Protein AF-A0A819TEL6-F1 (afdb_monomer)

Mean predicted aligned error: 9.94 Å

Solvent-accessible surface area (backbone atoms only — not comparable to full-atom values): 6400 Å² total; per-residue (Å²): 131,88,76,86,77,73,66,85,74,77,74,72,82,51,76,86,67,82,81,55,71,86,72,41,36,45,101,85,70,43,63,24,61,73,42,80,44,73,80,49,102,86,24,53,38,43,33,41,38,35,72,66,58,51,52,47,46,74,72,32,92,44,77,49,77,51,72,42,61,92,80,38,60,90,55,40,54,28,37,32,32,41,29,24,49,55,94,94,40,84,63,56,78,31,43,36,33,46,57,85,77,90,128

Structure (mmCIF, N/CA/C/O backbone):
data_AF-A0A819TEL6-F1
#
_entry.id   AF-A0A819TEL6-F1
#
loop_
_atom_site.group_PDB
_atom_site.id
_atom_site.type_symbol
_atom_site.label_atom_id
_atom_site.label_alt_id
_atom_site.label_comp_id
_atom_site.label_asym_id
_atom_site.label_entity_id
_atom_site.label_seq_id
_atom_site.pdbx_PDB_ins_code
_atom_site.Cartn_x
_atom_site.Cartn_y
_atom_site.Cartn_z
_atom_site.occupancy
_atom_site.B_iso_or_equiv
_atom_site.auth_seq_id
_atom_site.auth_comp_id
_atom_site.auth_asym_id
_atom_site.auth_atom_id
_atom_site.pdbx_PDB_model_num
ATOM 1 N N . SER A 1 1 ? 35.627 1.910 13.589 1.00 41.66 1 SER A N 1
ATOM 2 C CA . SER A 1 1 ? 34.431 1.108 13.913 1.00 41.66 1 SER A CA 1
ATOM 3 C C . SER A 1 1 ? 33.539 1.044 12.682 1.00 41.66 1 SER A C 1
ATOM 5 O O . SER A 1 1 ? 33.049 2.070 12.230 1.00 41.66 1 SER A O 1
ATOM 7 N N . ALA A 1 2 ? 33.447 -0.132 12.062 1.00 38.31 2 ALA A N 1
ATOM 8 C CA . ALA A 1 2 ? 32.980 -0.370 10.692 1.00 38.31 2 ALA A CA 1
ATOM 9 C C . ALA A 1 2 ? 31.443 -0.399 10.513 1.00 38.31 2 ALA A C 1
ATOM 11 O O . ALA A 1 2 ? 30.944 -1.020 9.580 1.00 38.31 2 ALA A O 1
ATOM 12 N N . PHE A 1 3 ? 30.688 0.268 11.391 1.00 40.19 3 PHE A N 1
ATOM 13 C CA . PHE A 1 3 ? 29.223 0.154 11.444 1.00 40.19 3 PHE A CA 1
ATOM 14 C C . PHE A 1 3 ? 28.446 1.193 10.613 1.00 40.19 3 PHE A C 1
ATOM 16 O O . PHE A 1 3 ? 27.256 1.009 10.395 1.00 40.19 3 PHE A O 1
ATOM 23 N N . ASN A 1 4 ? 29.100 2.225 10.061 1.00 41.62 4 ASN A N 1
ATOM 24 C CA . ASN A 1 4 ? 28.432 3.280 9.269 1.00 41.62 4 ASN A CA 1
ATOM 25 C C . ASN A 1 4 ? 28.517 3.105 7.742 1.00 41.62 4 ASN A C 1
ATOM 27 O O . ASN A 1 4 ? 28.175 4.014 6.992 1.00 41.62 4 ASN A O 1
ATOM 31 N N . LYS A 1 5 ? 28.943 1.933 7.255 1.00 36.59 5 LYS A N 1
ATOM 32 C CA . LYS A 1 5 ? 28.929 1.591 5.819 1.00 36.59 5 LYS A CA 1
ATOM 33 C C . LYS A 1 5 ? 27.815 0.587 5.491 1.00 36.59 5 LYS A C 1
ATOM 35 O O . LYS A 1 5 ? 27.962 -0.260 4.614 1.00 36.59 5 LYS A O 1
ATOM 40 N N . ALA A 1 6 ? 26.717 0.640 6.242 1.00 41.31 6 ALA A N 1
ATOM 41 C CA . ALA A 1 6 ? 25.581 -0.248 6.066 1.00 41.31 6 ALA A CA 1
ATOM 42 C C . ALA A 1 6 ? 24.722 0.218 4.880 1.00 41.31 6 ALA A C 1
ATOM 44 O O . ALA A 1 6 ? 24.006 1.207 4.962 1.00 41.31 6 ALA A O 1
ATOM 45 N N . ARG A 1 7 ? 24.818 -0.551 3.788 1.00 46.62 7 ARG A N 1
ATOM 46 C CA . ARG A 1 7 ? 23.789 -0.751 2.757 1.00 46.62 7 ARG A CA 1
ATOM 47 C C . ARG A 1 7 ? 23.274 0.532 2.089 1.00 46.62 7 ARG A C 1
ATOM 49 O O . ARG A 1 7 ? 22.218 1.050 2.432 1.00 46.62 7 ARG A O 1
ATOM 56 N N . ARG A 1 8 ? 23.924 0.943 0.993 1.00 45.12 8 ARG A N 1
ATOM 57 C CA . ARG A 1 8 ? 23.150 1.522 -0.118 1.00 45.12 8 ARG A CA 1
ATOM 58 C C . ARG A 1 8 ? 22.169 0.433 -0.549 1.00 45.12 8 ARG A C 1
ATOM 60 O O . ARG A 1 8 ? 22.578 -0.513 -1.216 1.00 45.12 8 ARG A O 1
ATOM 67 N N . ALA A 1 9 ? 20.924 0.508 -0.084 1.00 55.44 9 ALA A N 1
ATOM 68 C CA . ALA A 1 9 ? 19.856 -0.306 -0.632 1.00 55.44 9 ALA A CA 1
ATOM 69 C C . ALA A 1 9 ? 19.823 0.002 -2.130 1.00 55.44 9 ALA A C 1
ATOM 71 O O . ALA A 1 9 ? 19.627 1.150 -2.526 1.00 55.44 9 ALA A O 1
ATOM 72 N N . VAL A 1 10 ? 20.147 -0.992 -2.953 1.00 62.66 10 VAL A N 1
ATOM 73 C CA . VAL A 1 10 ? 19.983 -0.867 -4.397 1.00 62.66 10 VAL A CA 1
ATOM 74 C C . VAL A 1 10 ? 18.484 -0.756 -4.613 1.00 62.66 10 VAL A C 1
ATOM 76 O O . VAL A 1 10 ? 17.760 -1.725 -4.396 1.00 62.66 10 VAL A O 1
ATOM 79 N N . THR A 1 11 ? 18.011 0.441 -4.952 1.00 66.12 11 THR A N 1
ATOM 80 C CA . THR A 1 11 ? 16.611 0.648 -5.314 1.00 66.12 11 THR A CA 1
ATOM 81 C C . THR A 1 11 ? 16.299 -0.273 -6.492 1.00 66.12 11 THR A C 1
ATOM 83 O O . THR A 1 11 ? 17.024 -0.213 -7.492 1.00 66.12 11 THR A O 1
ATOM 86 N N . PRO A 1 12 ? 15.277 -1.141 -6.398 1.00 70.88 12 PRO A N 1
ATOM 87 C CA . PRO A 1 12 ? 14.919 -2.007 -7.509 1.00 70.88 12 PRO A CA 1
ATOM 88 C C . PRO A 1 12 ? 14.627 -1.166 -8.754 1.00 70.88 12 PRO A C 1
ATOM 90 O O . PRO A 1 12 ? 13.964 -0.136 -8.678 1.00 70.88 12 PRO A O 1
ATOM 93 N N . THR A 1 13 ? 15.135 -1.594 -9.904 1.00 77.75 13 THR A N 1
ATOM 94 C CA . THR A 1 13 ? 14.905 -0.923 -11.196 1.00 77.75 13 THR A CA 1
ATOM 95 C C . THR A 1 13 ? 13.781 -1.575 -11.997 1.00 77.75 13 THR A C 1
ATOM 97 O O . THR A 1 13 ? 13.431 -1.110 -13.077 1.00 77.75 13 THR A O 1
ATOM 100 N N . THR A 1 14 ? 13.217 -2.667 -11.479 1.00 83.94 14 THR A N 1
ATOM 101 C CA . THR A 1 14 ? 12.133 -3.428 -12.102 1.00 83.94 14 THR A CA 1
ATOM 102 C C . THR A 1 14 ? 11.100 -3.816 -11.050 1.00 83.94 14 THR A C 1
ATOM 104 O O . THR A 1 14 ? 11.366 -3.730 -9.853 1.00 83.94 14 THR A O 1
ATOM 107 N N . GLN A 1 15 ? 9.936 -4.288 -11.495 1.00 84.19 15 GLN A N 1
ATOM 108 C CA . GLN A 1 15 ? 8.882 -4.808 -10.618 1.00 84.19 15 GLN A CA 1
ATOM 109 C C . GLN A 1 15 ? 9.165 -6.218 -10.081 1.00 84.19 15 GLN A C 1
ATOM 111 O O . GLN A 1 15 ? 8.419 -6.702 -9.232 1.00 84.19 15 GLN A O 1
ATOM 116 N N . LEU A 1 16 ? 10.221 -6.881 -10.564 1.00 85.25 16 LEU A N 1
ATOM 117 C CA . LEU A 1 16 ? 10.630 -8.217 -10.134 1.00 85.25 16 LEU A CA 1
ATOM 118 C C . LEU A 1 16 ? 11.573 -8.090 -8.935 1.00 85.25 16 LEU A C 1
ATOM 120 O O . L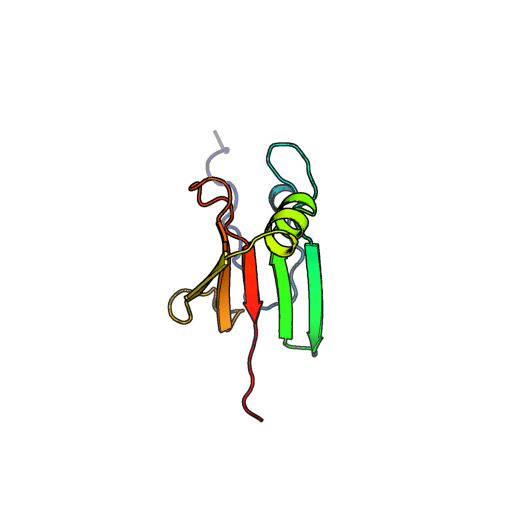EU A 1 16 ? 12.793 -8.133 -9.075 1.00 85.25 16 LEU A O 1
ATOM 124 N N . PHE A 1 17 ? 10.991 -7.873 -7.761 1.00 86.81 17 PHE A N 1
ATOM 125 C CA . PHE A 1 17 ? 11.722 -7.806 -6.501 1.00 86.81 17 PHE A CA 1
ATOM 126 C C . PHE A 1 17 ? 10.921 -8.454 -5.377 1.00 86.81 17 PHE A C 1
ATOM 128 O O . PHE A 1 17 ? 9.691 -8.361 -5.348 1.00 86.81 17 PHE A O 1
ATOM 135 N N . ASP A 1 18 ? 11.623 -9.046 -4.423 1.00 89.19 18 ASP A N 1
ATOM 136 C CA . ASP A 1 18 ? 11.011 -9.531 -3.193 1.00 89.19 18 ASP A CA 1
ATOM 137 C C . ASP A 1 18 ? 10.852 -8.375 -2.208 1.00 89.19 18 ASP A C 1
ATOM 139 O O . ASP A 1 18 ? 11.747 -7.534 -2.070 1.00 89.19 18 ASP A O 1
ATOM 143 N N . ILE A 1 19 ? 9.703 -8.313 -1.536 1.00 88.38 19 ILE A N 1
ATOM 144 C CA . ILE A 1 19 ? 9.471 -7.324 -0.482 1.00 88.38 19 ILE A CA 1
ATOM 145 C C . ILE A 1 19 ? 10.236 -7.799 0.760 1.00 88.38 19 ILE A C 1
ATOM 147 O O . ILE A 1 19 ? 9.963 -8.899 1.236 1.00 88.38 19 ILE A O 1
ATOM 151 N N . PRO A 1 20 ? 11.190 -7.015 1.294 1.00 89.56 20 PRO A N 1
ATOM 152 C CA . PRO A 1 20 ? 11.939 -7.431 2.475 1.00 89.56 20 PRO A CA 1
ATOM 153 C C . PRO A 1 20 ? 11.031 -7.599 3.701 1.00 89.56 20 PRO A C 1
ATOM 155 O O . PRO A 1 20 ? 10.172 -6.748 3.932 1.00 89.56 20 PRO A O 1
ATOM 158 N N . ASP A 1 21 ? 11.295 -8.611 4.534 1.00 86.62 21 ASP A N 1
ATOM 159 C CA . ASP A 1 21 ? 10.510 -8.927 5.743 1.00 86.62 21 ASP A CA 1
ATOM 160 C C . ASP A 1 21 ? 10.203 -7.721 6.658 1.00 86.62 21 ASP A C 1
ATOM 162 O O . ASP A 1 21 ? 9.081 -7.611 7.154 1.00 86.62 21 ASP A O 1
ATOM 166 N N . PRO A 1 22 ? 11.121 -6.750 6.874 1.00 88.25 22 PRO A N 1
ATOM 167 C CA . PRO A 1 22 ? 10.808 -5.568 7.682 1.00 88.25 22 PRO A CA 1
ATOM 168 C C . PRO A 1 22 ? 9.675 -4.692 7.125 1.00 88.25 22 PRO A C 1
ATOM 170 O O . PRO A 1 22 ? 9.163 -3.841 7.846 1.00 88.25 22 PRO A O 1
ATOM 173 N N . PHE A 1 23 ? 9.312 -4.862 5.851 1.00 87.44 23 PHE A N 1
ATOM 174 C CA . PHE A 1 23 ? 8.263 -4.108 5.161 1.00 87.44 23 PHE A CA 1
ATOM 175 C C . PHE A 1 23 ? 7.009 -4.944 4.871 1.00 87.44 23 PHE A C 1
ATOM 177 O O . PHE A 1 23 ? 6.042 -4.408 4.333 1.00 87.44 23 PHE A O 1
ATOM 184 N N . SER A 1 24 ? 7.000 -6.236 5.220 1.00 89.69 24 SER A N 1
ATOM 185 C CA . SER A 1 24 ? 5.817 -7.096 5.079 1.00 89.69 24 SER A CA 1
ATOM 186 C C . SER A 1 24 ? 4.911 -7.090 6.309 1.00 89.69 24 SER A C 1
ATOM 188 O O . SER A 1 24 ? 3.786 -7.582 6.233 1.00 89.69 24 SER A O 1
ATOM 190 N N . SER A 1 25 ? 5.377 -6.527 7.427 1.00 92.19 25 SER A N 1
ATOM 191 C CA . SER A 1 25 ? 4.660 -6.529 8.702 1.00 92.19 25 SER A CA 1
ATOM 192 C C . SER A 1 25 ? 4.601 -5.141 9.337 1.00 92.19 25 SER A C 1
ATOM 194 O O . SER A 1 25 ? 5.493 -4.313 9.159 1.00 92.19 25 SER A O 1
ATOM 196 N N . THR A 1 26 ? 3.554 -4.880 10.119 1.00 89.38 26 THR A N 1
ATOM 197 C CA . THR A 1 26 ? 3.454 -3.665 10.939 1.00 89.38 26 THR A CA 1
ATOM 198 C C . THR A 1 26 ? 4.415 -3.726 12.133 1.00 89.38 26 THR A C 1
ATOM 200 O O . THR A 1 26 ? 4.930 -4.785 12.489 1.00 89.38 26 THR A O 1
ATOM 203 N N . LEU A 1 27 ? 4.584 -2.609 12.853 1.00 89.12 27 LEU A N 1
ATOM 204 C CA . LEU A 1 27 ? 5.320 -2.586 14.131 1.00 89.12 27 LEU A CA 1
ATOM 205 C C . LEU A 1 27 ? 4.689 -3.477 15.221 1.00 89.12 27 LEU A C 1
ATOM 207 O O . LEU A 1 27 ? 5.332 -3.764 16.227 1.00 89.12 27 LEU A O 1
ATOM 211 N N . ARG A 1 28 ? 3.432 -3.899 15.032 1.00 88.88 28 ARG A N 1
ATOM 212 C CA . ARG A 1 28 ? 2.718 -4.848 15.901 1.00 88.88 28 ARG A CA 1
ATOM 213 C C . ARG A 1 28 ? 2.802 -6.291 15.395 1.00 88.88 28 ARG A C 1
ATOM 215 O O . ARG A 1 28 ? 2.192 -7.168 15.992 1.00 88.88 28 ARG A O 1
ATOM 222 N N . ASN A 1 29 ? 3.592 -6.529 14.347 1.00 89.25 29 ASN A N 1
ATOM 223 C CA . ASN A 1 29 ? 3.789 -7.823 13.703 1.00 89.25 29 ASN A CA 1
ATOM 224 C C . ASN A 1 29 ? 2.543 -8.369 12.975 1.00 89.25 29 ASN A C 1
ATOM 226 O O . ASN A 1 29 ? 2.428 -9.574 12.760 1.00 89.25 29 ASN A O 1
ATOM 230 N N . ASP A 1 30 ? 1.622 -7.485 12.574 1.00 89.88 30 ASP A N 1
ATOM 231 C CA . ASP A 1 30 ? 0.487 -7.850 11.720 1.00 89.88 30 ASP A CA 1
ATOM 232 C C . ASP A 1 30 ? 0.920 -7.895 10.252 1.00 89.88 30 ASP A C 1
ATOM 234 O O . ASP A 1 30 ? 1.711 -7.049 9.831 1.00 89.88 30 ASP A O 1
ATOM 238 N N . ASN A 1 31 ? 0.355 -8.809 9.455 1.00 91.88 31 ASN A N 1
ATOM 239 C CA . ASN A 1 31 ? 0.579 -8.822 8.006 1.00 91.88 31 ASN A CA 1
ATOM 240 C C . ASN A 1 31 ? 0.139 -7.483 7.384 1.00 91.88 31 ASN A C 1
ATOM 242 O O . ASN A 1 31 ? -1.010 -7.064 7.554 1.00 91.88 31 ASN A O 1
ATOM 246 N N . PHE A 1 32 ? 1.057 -6.839 6.662 1.00 93.06 32 PHE A N 1
ATOM 247 C CA . PHE A 1 32 ? 0.875 -5.523 6.051 1.00 93.06 32 PHE A CA 1
ATOM 248 C C . PHE A 1 32 ? 0.823 -5.567 4.513 1.00 93.06 32 PHE A C 1
ATOM 250 O O . PHE A 1 32 ? 0.788 -4.527 3.857 1.00 93.06 32 PHE A O 1
ATOM 257 N N . ILE A 1 33 ? 0.794 -6.762 3.920 1.00 92.69 33 ILE A N 1
ATOM 258 C CA . ILE A 1 33 ? 0.585 -6.953 2.483 1.00 92.69 33 ILE A CA 1
ATOM 259 C C . ILE A 1 33 ? -0.730 -7.705 2.290 1.00 92.69 33 ILE A C 1
ATOM 261 O O . ILE A 1 33 ? -0.844 -8.890 2.606 1.00 92.69 33 ILE A O 1
ATOM 265 N N . VAL A 1 34 ? -1.740 -7.012 1.764 1.00 91.44 34 VAL A N 1
ATOM 266 C CA . VAL A 1 34 ? -3.057 -7.601 1.466 1.00 91.44 34 VAL A CA 1
ATOM 267 C C . VAL A 1 34 ? -3.041 -8.316 0.118 1.00 91.44 34 VAL A C 1
ATOM 269 O O . VAL A 1 34 ? -3.663 -9.364 -0.042 1.00 91.44 34 VAL A O 1
ATOM 272 N N . LEU A 1 35 ? -2.342 -7.741 -0.861 1.00 90.88 35 LEU A N 1
ATOM 273 C CA . LEU A 1 35 ? -2.235 -8.266 -2.216 1.00 90.88 35 LEU A CA 1
ATOM 274 C C . LEU A 1 35 ? -0.835 -7.995 -2.753 1.00 90.88 35 LEU A C 1
ATOM 276 O O . LEU A 1 35 ? -0.325 -6.885 -2.650 1.00 90.88 35 LEU A O 1
ATOM 280 N N . ASP A 1 36 ? -0.263 -8.996 -3.400 1.00 92.31 36 ASP A N 1
ATOM 281 C CA . ASP A 1 36 ? 0.910 -8.851 -4.245 1.00 92.31 36 ASP A CA 1
ATOM 282 C C . ASP A 1 36 ? 0.708 -9.740 -5.470 1.00 92.31 36 ASP A C 1
ATOM 284 O O . ASP A 1 36 ? 0.662 -10.968 -5.365 1.00 92.31 36 ASP A O 1
ATOM 288 N N . LYS A 1 37 ? 0.459 -9.121 -6.626 1.00 90.81 37 LYS A N 1
ATOM 289 C CA . LYS A 1 37 ? 0.038 -9.842 -7.825 1.00 90.81 37 LYS A CA 1
ATOM 290 C C . LYS A 1 37 ? 0.665 -9.270 -9.085 1.00 90.81 37 LYS A C 1
ATOM 292 O O . LYS A 1 37 ? 0.458 -8.110 -9.432 1.00 90.81 37 LYS A O 1
ATOM 297 N N . MET A 1 38 ? 1.325 -10.140 -9.844 1.00 89.62 38 MET A N 1
ATOM 298 C CA . MET A 1 38 ? 1.670 -9.875 -11.240 1.00 89.62 38 MET A CA 1
ATOM 299 C C . MET A 1 38 ? 0.408 -10.007 -12.106 1.00 89.62 38 MET A C 1
ATOM 301 O O . MET A 1 38 ? -0.192 -11.079 -12.183 1.00 89.62 38 MET A O 1
ATOM 305 N N . ILE A 1 39 ? -0.006 -8.916 -12.745 1.00 88.25 39 ILE A N 1
ATOM 306 C CA . ILE A 1 39 ? -1.111 -8.877 -13.714 1.00 88.25 39 ILE A CA 1
ATOM 307 C C . ILE A 1 39 ? -0.616 -9.318 -15.094 1.00 88.25 39 ILE A C 1
ATOM 309 O O . ILE A 1 39 ?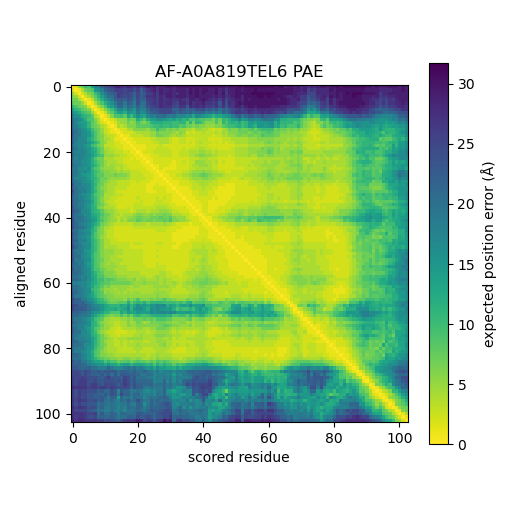 -1.262 -10.119 -15.764 1.00 88.25 39 ILE A O 1
ATOM 313 N N . THR A 1 40 ? 0.567 -8.851 -15.494 1.00 85.00 40 THR A N 1
ATOM 314 C CA . THR A 1 40 ? 1.287 -9.304 -16.694 1.00 85.00 40 THR A CA 1
ATOM 315 C C . THR A 1 40 ? 2.776 -9.438 -16.379 1.00 85.00 40 THR A C 1
ATOM 317 O O . THR A 1 40 ? 3.211 -9.151 -15.268 1.00 85.00 40 THR A O 1
ATOM 320 N N . ARG A 1 41 ? 3.606 -9.827 -17.359 1.00 80.62 41 ARG A N 1
ATOM 321 C CA . ARG A 1 41 ? 5.072 -9.900 -17.181 1.00 80.62 41 ARG A CA 1
ATOM 322 C C . ARG A 1 41 ? 5.725 -8.560 -16.803 1.00 80.62 41 AR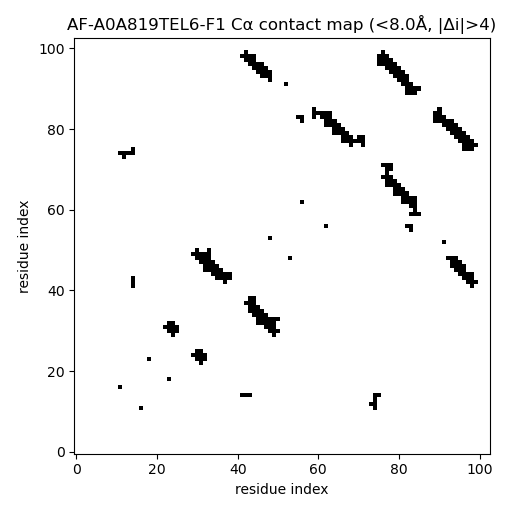G A C 1
ATOM 324 O O . ARG A 1 41 ? 6.889 -8.563 -16.417 1.00 80.62 41 ARG A O 1
ATOM 331 N N . ARG A 1 42 ? 5.021 -7.433 -16.963 1.00 80.19 42 ARG A N 1
ATOM 332 C CA . ARG A 1 42 ? 5.531 -6.075 -16.703 1.00 80.19 42 ARG A CA 1
ATOM 333 C C . ARG A 1 42 ? 4.579 -5.209 -15.870 1.00 80.19 42 ARG A C 1
ATOM 335 O O . ARG A 1 42 ? 4.776 -4.003 -15.815 1.00 80.19 42 ARG A O 1
ATO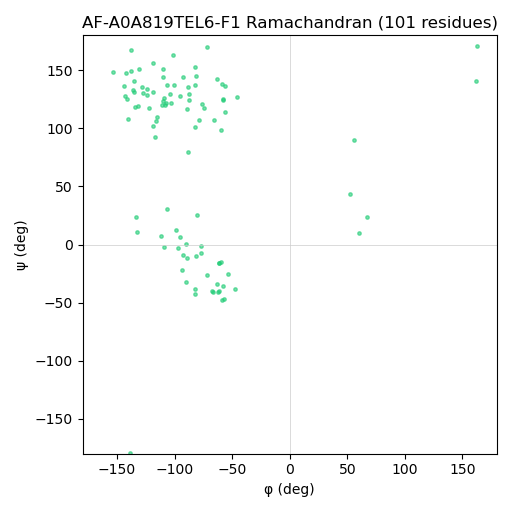M 342 N N . GLN A 1 43 ? 3.533 -5.798 -15.292 1.00 83.94 43 GLN A N 1
ATOM 343 C CA . GLN A 1 43 ? 2.563 -5.071 -14.474 1.00 83.94 43 GLN A CA 1
ATOM 344 C C . GLN A 1 43 ? 2.345 -5.837 -13.176 1.00 83.94 43 GLN A C 1
ATOM 346 O O . GLN A 1 43 ? 1.887 -6.981 -13.201 1.00 83.94 43 GLN A O 1
ATOM 351 N N . ARG A 1 44 ? 2.651 -5.193 -12.055 1.00 89.25 44 ARG A N 1
ATOM 352 C CA . ARG A 1 44 ? 2.493 -5.709 -10.698 1.00 89.25 44 ARG A CA 1
ATOM 353 C C . ARG A 1 44 ? 1.640 -4.745 -9.897 1.00 89.25 44 ARG A C 1
ATOM 355 O O . ARG A 1 44 ? 1.899 -3.547 -9.916 1.00 89.25 44 ARG A O 1
ATOM 362 N N . ILE A 1 45 ? 0.667 -5.282 -9.175 1.00 89.69 45 ILE A N 1
ATOM 363 C CA . ILE A 1 45 ? -0.109 -4.543 -8.185 1.00 89.69 45 ILE A CA 1
ATOM 364 C C . ILE A 1 45 ? 0.304 -5.046 -6.812 1.00 89.69 45 ILE A C 1
ATOM 366 O O . ILE A 1 45 ? 0.242 -6.246 -6.543 1.00 89.69 45 ILE A O 1
ATOM 370 N N . ILE A 1 46 ? 0.698 -4.112 -5.954 1.00 91.06 46 ILE A N 1
ATOM 371 C CA . ILE A 1 46 ? 0.972 -4.364 -4.542 1.00 91.06 46 ILE A CA 1
ATOM 372 C C . ILE A 1 46 ? 0.008 -3.504 -3.735 1.00 91.06 46 ILE A C 1
ATOM 374 O O . ILE A 1 46 ? -0.144 -2.315 -4.020 1.00 91.06 46 ILE A O 1
ATOM 378 N N . LEU A 1 47 ? -0.645 -4.123 -2.756 1.00 90.62 47 LEU A N 1
ATOM 379 C CA . LEU A 1 47 ? -1.567 -3.490 -1.832 1.00 90.62 47 LEU A CA 1
ATOM 380 C C . LEU A 1 47 ? -1.015 -3.586 -0.417 1.00 90.62 47 LEU A C 1
ATOM 382 O O . LEU A 1 47 ? -1.060 -4.652 0.207 1.00 90.62 47 LEU A O 1
ATOM 386 N N . PHE A 1 48 ? -0.538 -2.454 0.085 1.00 91.19 48 PHE A N 1
ATOM 387 C CA . PHE A 1 48 ? -0.101 -2.345 1.468 1.00 91.19 48 PHE A CA 1
ATOM 388 C C . PHE A 1 48 ? -1.268 -1.972 2.370 1.00 91.19 48 PHE A C 1
ATOM 390 O O . PHE A 1 48 ? -1.998 -1.014 2.109 1.00 91.19 48 PHE A O 1
ATOM 397 N N . GLY A 1 49 ? -1.425 -2.732 3.442 1.00 90.50 49 GLY A N 1
ATOM 398 C CA . GLY A 1 49 ? -2.473 -2.556 4.428 1.00 90.50 49 GLY A CA 1
ATOM 399 C C . GLY A 1 49 ? -2.645 -3.806 5.279 1.00 90.50 49 GLY A C 1
ATOM 400 O O . GLY A 1 49 ? -2.091 -4.864 4.987 1.00 90.50 49 GLY A O 1
ATOM 401 N N . THR A 1 50 ? -3.443 -3.705 6.332 1.00 91.06 50 THR A N 1
ATOM 402 C CA . THR A 1 50 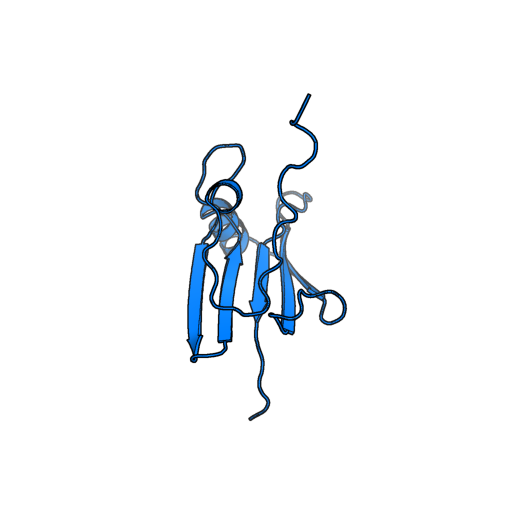? -3.871 -4.872 7.107 1.00 91.06 50 THR A CA 1
ATOM 403 C C . THR A 1 50 ? -5.294 -5.276 6.736 1.00 91.06 50 THR A C 1
ATOM 405 O O . THR A 1 50 ? -6.075 -4.502 6.178 1.00 91.06 50 THR A O 1
ATOM 408 N N . VAL A 1 51 ? -5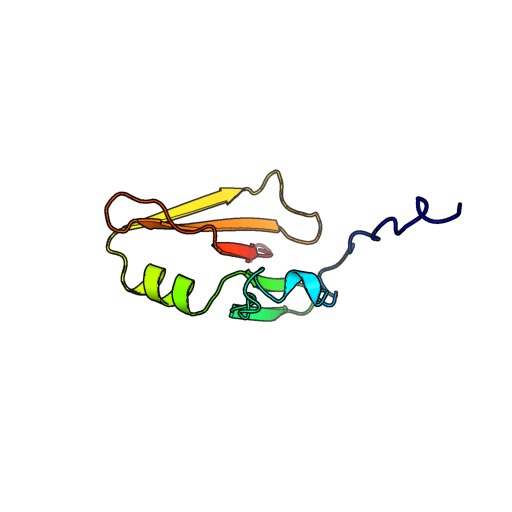.673 -6.502 7.093 1.00 89.06 51 VAL A N 1
ATOM 409 C CA . VAL A 1 51 ? -7.053 -6.983 6.920 1.00 89.06 51 VAL A CA 1
ATOM 410 C C . VAL A 1 51 ? -8.053 -6.093 7.667 1.00 89.06 51 VAL A C 1
ATOM 412 O O . VAL A 1 51 ? -9.149 -5.843 7.173 1.00 89.06 51 VAL A O 1
ATOM 415 N N . GLU A 1 52 ? -7.681 -5.575 8.837 1.00 88.00 52 GLU A N 1
ATOM 416 C CA . GLU A 1 52 ? -8.552 -4.705 9.631 1.00 88.00 52 GLU A CA 1
ATOM 417 C C . GLU A 1 52 ? -8.782 -3.357 8.942 1.00 88.00 52 GLU A C 1
ATOM 419 O O . GLU A 1 52 ? -9.905 -2.862 8.881 1.00 88.00 52 GLU A O 1
ATOM 424 N N . GLN A 1 53 ? -7.732 -2.812 8.331 1.00 86.88 53 GLN A N 1
ATOM 425 C CA . GLN A 1 53 ? -7.801 -1.610 7.508 1.00 86.88 53 GLN A CA 1
ATOM 426 C C . GLN A 1 53 ? -8.728 -1.807 6.296 1.00 86.88 53 GLN A C 1
ATOM 428 O O . GLN A 1 53 ? -9.544 -0.936 5.994 1.00 86.88 53 GLN A O 1
ATOM 433 N N . LEU A 1 54 ? -8.692 -2.982 5.661 1.00 88.12 54 LEU A N 1
ATOM 434 C CA . LEU A 1 54 ? -9.608 -3.317 4.568 1.00 88.12 54 LEU A CA 1
ATOM 435 C C . LEU A 1 54 ? -11.069 -3.435 5.036 1.00 88.12 54 LEU A C 1
ATOM 437 O O . LEU A 1 54 ? -11.972 -2.951 4.356 1.00 88.12 54 LEU A O 1
ATOM 441 N N . LYS A 1 55 ? -11.319 -4.035 6.208 1.00 89.31 55 LYS A N 1
ATOM 442 C CA . LYS A 1 55 ? -12.668 -4.079 6.800 1.00 89.31 55 LYS A CA 1
ATOM 443 C C . LYS A 1 55 ? -13.189 -2.680 7.120 1.00 89.31 55 LYS A C 1
ATOM 445 O O . LYS A 1 55 ? -14.363 -2.411 6.883 1.00 89.31 55 LYS A O 1
ATOM 450 N N . MET A 1 56 ? -12.333 -1.794 7.639 1.00 86.31 56 MET A N 1
ATOM 451 C CA . MET A 1 56 ? -12.705 -0.401 7.895 1.00 86.31 56 MET A CA 1
ATOM 452 C C . MET A 1 56 ? -13.144 0.288 6.609 1.00 86.31 56 MET A C 1
ATOM 454 O O . MET A 1 56 ? -14.232 0.857 6.598 1.00 86.31 56 MET A O 1
ATOM 458 N N . LEU A 1 57 ? -12.361 0.146 5.535 1.00 87.94 57 LEU A N 1
ATOM 459 C CA . LEU A 1 57 ? -12.700 0.664 4.213 1.00 87.94 57 LEU A CA 1
ATOM 460 C C . LEU A 1 57 ? -14.051 0.125 3.717 1.00 87.94 57 LEU A C 1
ATOM 462 O O . LEU A 1 57 ? -14.892 0.904 3.288 1.00 87.94 57 LEU A O 1
ATOM 466 N N . PHE A 1 58 ? -14.284 -1.187 3.833 1.00 88.88 58 PHE A N 1
ATOM 467 C CA . PHE A 1 58 ? -15.539 -1.826 3.420 1.00 88.88 58 PHE A CA 1
ATOM 468 C C . PHE A 1 58 ? -16.759 -1.339 4.218 1.00 88.88 58 PHE A C 1
ATOM 470 O O . PHE A 1 58 ? -17.859 -1.262 3.685 1.00 88.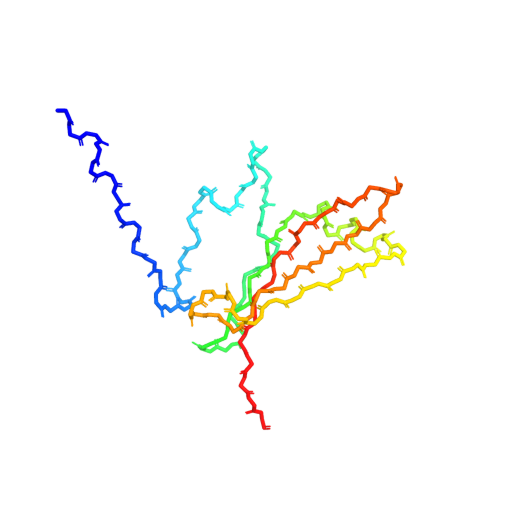88 58 PHE A O 1
ATOM 477 N N . SER A 1 59 ? -16.568 -1.022 5.500 1.00 88.38 59 SER A N 1
ATOM 478 C CA . SER A 1 59 ? -17.628 -0.539 6.395 1.00 88.38 59 SER A CA 1
ATOM 479 C C . SER A 1 59 ? -17.802 0.984 6.409 1.00 88.38 59 SER A C 1
ATOM 481 O O . SER A 1 59 ? -18.595 1.483 7.203 1.00 88.38 59 SER A O 1
ATOM 483 N N . SER A 1 60 ? -17.008 1.728 5.635 1.00 86.38 60 SER A N 1
ATOM 484 C CA . SER A 1 60 ? -16.992 3.190 5.687 1.00 86.38 60 SER A CA 1
ATOM 485 C C . SER A 1 60 ? -18.031 3.785 4.744 1.00 86.38 60 SER A C 1
ATOM 487 O O . SER A 1 60 ? -18.122 3.386 3.586 1.00 86.38 60 SER A O 1
ATOM 489 N N . ASP A 1 61 ? -18.765 4.787 5.229 1.00 89.38 61 ASP A N 1
ATOM 490 C CA . ASP A 1 61 ? -19.724 5.540 4.414 1.00 89.38 61 ASP A CA 1
ATOM 491 C C . ASP A 1 61 ? -19.024 6.458 3.400 1.00 89.38 61 ASP A C 1
ATOM 493 O O . ASP A 1 61 ? -19.588 6.795 2.359 1.00 89.38 61 ASP A O 1
ATOM 497 N N . VAL A 1 62 ? -17.788 6.879 3.706 1.00 85.44 62 VAL A N 1
ATOM 498 C CA . VAL A 1 62 ? -17.009 7.814 2.889 1.00 85.44 62 VAL A CA 1
ATOM 499 C C . VAL A 1 62 ? -15.578 7.319 2.735 1.00 85.44 62 VAL A C 1
ATOM 501 O O . VAL A 1 62 ? -14.809 7.249 3.697 1.00 85.44 62 VAL A O 1
ATOM 504 N N . VAL A 1 63 ? -15.206 7.063 1.483 1.00 86.69 63 VAL A N 1
ATOM 505 C CA . VAL A 1 63 ? -13.838 6.740 1.082 1.00 86.69 63 VAL A CA 1
ATOM 506 C C . VAL A 1 63 ? -13.256 7.922 0.320 1.00 86.69 63 VAL A C 1
ATOM 508 O O . VAL A 1 63 ? -13.771 8.313 -0.727 1.00 86.69 63 VAL A O 1
ATOM 511 N N . LEU A 1 64 ? -12.169 8.482 0.842 1.00 85.62 64 LEU A N 1
ATOM 512 C CA . LEU A 1 64 ? -11.362 9.462 0.131 1.00 85.62 64 LEU A CA 1
ATOM 513 C C . LEU A 1 64 ? -10.244 8.748 -0.611 1.00 85.62 64 LEU A C 1
ATOM 515 O O . LEU A 1 64 ? -9.679 7.764 -0.129 1.00 85.62 64 LEU A O 1
ATOM 519 N N . MET A 1 65 ? -9.919 9.266 -1.786 1.00 86.56 65 MET A N 1
ATOM 520 C CA . MET A 1 65 ? -8.909 8.675 -2.643 1.00 86.56 65 MET A CA 1
ATOM 521 C C . MET A 1 65 ? -8.006 9.764 -3.201 1.00 86.56 65 MET A C 1
ATOM 523 O O . MET A 1 65 ? -8.501 10.778 -3.690 1.00 86.56 65 MET A O 1
ATOM 527 N N . ASP A 1 66 ? -6.697 9.545 -3.139 1.00 83.94 66 ASP A N 1
ATOM 528 C CA . ASP A 1 66 ? -5.695 10.451 -3.697 1.00 83.94 66 ASP A CA 1
ATOM 529 C C . ASP A 1 66 ? -4.638 9.653 -4.458 1.00 83.94 66 ASP A C 1
ATOM 531 O O . ASP A 1 66 ? -4.246 8.565 -4.041 1.00 83.94 66 ASP A O 1
ATOM 535 N N . GLY A 1 67 ? -4.180 10.176 -5.586 1.00 76.75 67 GLY A N 1
ATOM 536 C CA . GLY A 1 67 ? -3.220 9.513 -6.449 1.00 76.75 67 GLY A CA 1
ATOM 537 C C . GLY A 1 67 ? -2.143 10.477 -6.904 1.00 76.75 67 GLY A C 1
ATOM 538 O O . GLY A 1 67 ? -2.438 11.537 -7.448 1.00 76.75 67 GLY A O 1
ATOM 539 N N . THR A 1 68 ? -0.884 10.068 -6.775 1.00 71.94 68 THR A N 1
ATOM 540 C CA . THR A 1 68 ? 0.250 10.834 -7.297 1.00 71.94 68 THR A CA 1
ATOM 541 C C . THR A 1 68 ? 0.882 10.088 -8.468 1.00 71.94 68 THR A C 1
ATOM 543 O O . THR A 1 68 ? 1.337 8.950 -8.341 1.00 71.94 68 THR A O 1
ATOM 546 N N . PHE A 1 69 ? 0.886 10.732 -9.636 1.00 65.88 69 PHE A N 1
ATOM 547 C CA . PHE A 1 69 ? 1.582 10.241 -10.832 1.00 65.88 69 PHE A CA 1
ATOM 548 C C . PHE A 1 69 ? 3.020 10.772 -10.902 1.00 65.88 69 PHE A C 1
ATOM 550 O O . PHE A 1 69 ? 3.923 10.091 -11.370 1.00 65.88 69 PHE A O 1
ATOM 557 N N . SER A 1 70 ? 3.259 11.985 -10.398 1.00 65.62 70 SER A N 1
ATOM 558 C CA . SER A 1 70 ? 4.522 12.718 -10.558 1.00 65.62 70 SER A CA 1
ATOM 559 C C . SER A 1 70 ? 5.636 12.318 -9.584 1.00 65.62 70 SER A C 1
ATOM 561 O O . SER A 1 70 ? 6.765 12.777 -9.736 1.00 65.62 70 SER A O 1
ATOM 563 N N . SER A 1 71 ? 5.348 11.507 -8.562 1.00 70.81 71 SER A N 1
ATOM 564 C CA . SER A 1 71 ? 6.296 11.180 -7.479 1.00 70.81 71 SER A CA 1
ATOM 565 C C . SER A 1 71 ? 6.348 9.685 -7.148 1.00 70.81 71 SER A C 1
ATOM 567 O O . SER A 1 71 ? 6.714 9.302 -6.038 1.00 70.81 71 SER A O 1
ATOM 569 N N . CYS A 1 72 ? 5.979 8.832 -8.105 1.00 75.75 72 CYS A N 1
ATOM 570 C CA . CYS A 1 72 ? 6.050 7.385 -7.948 1.00 75.75 72 CYS A CA 1
ATOM 571 C C . CYS A 1 72 ? 7.473 6.847 -8.229 1.00 75.75 72 CYS A C 1
ATOM 573 O O . CYS A 1 72 ? 8.242 7.454 -8.982 1.00 75.75 72 CYS A O 1
ATOM 575 N N . PRO A 1 73 ? 7.866 5.711 -7.621 1.00 81.19 73 PRO A N 1
ATOM 576 C CA . PRO A 1 73 ? 9.095 5.020 -7.997 1.00 81.19 73 PRO A CA 1
ATOM 577 C C . PRO A 1 73 ? 9.062 4.617 -9.477 1.00 81.19 73 PRO A C 1
ATOM 579 O O . PRO A 1 73 ? 8.057 4.093 -9.926 1.00 81.19 73 PRO A O 1
ATOM 582 N N . VAL A 1 74 ? 10.171 4.777 -10.209 1.00 81.06 74 VAL A N 1
ATOM 583 C CA . VAL A 1 74 ? 10.258 4.584 -11.681 1.00 81.06 74 VAL A CA 1
ATOM 584 C C . VAL A 1 74 ? 9.748 3.220 -12.177 1.00 81.06 74 VAL A C 1
ATOM 586 O O . VAL A 1 74 ? 9.352 3.077 -13.328 1.00 81.06 74 VAL A O 1
ATOM 589 N N . MET A 1 75 ? 9.767 2.198 -11.325 1.00 82.50 75 MET A N 1
ATOM 590 C CA . MET A 1 75 ? 9.246 0.864 -11.629 1.00 82.50 75 MET A CA 1
ATOM 591 C C . MET A 1 75 ? 7.713 0.763 -11.566 1.00 82.50 75 MET A C 1
ATOM 593 O O . MET A 1 75 ? 7.177 -0.315 -11.798 1.00 82.50 75 MET A O 1
ATOM 597 N N . PHE A 1 76 ? 7.012 1.840 -11.235 1.00 82.56 76 PHE A N 1
ATOM 598 C CA . PHE A 1 76 ? 5.573 1.916 -11.035 1.00 82.56 76 PHE A CA 1
ATOM 599 C C . PHE A 1 76 ? 5.035 3.199 -11.672 1.00 82.56 76 PHE A C 1
ATOM 601 O O . PHE A 1 76 ? 5.744 4.197 -11.706 1.00 82.56 76 PHE A O 1
ATOM 608 N N . ASP A 1 77 ? 3.792 3.196 -12.156 1.00 81.38 77 ASP A N 1
ATOM 609 C CA . ASP A 1 77 ? 3.261 4.360 -12.886 1.00 81.38 77 ASP A CA 1
ATOM 610 C C . ASP A 1 77 ? 2.499 5.319 -11.966 1.00 81.38 77 ASP A C 1
ATOM 612 O O . ASP A 1 77 ? 2.313 6.494 -12.285 1.00 81.38 77 ASP A O 1
ATOM 616 N N . GLN A 1 78 ? 2.024 4.823 -10.822 1.00 81.50 78 GLN A N 1
ATOM 617 C CA . GLN A 1 78 ? 1.239 5.611 -9.886 1.00 81.50 78 GLN A CA 1
ATOM 618 C C . GLN A 1 78 ? 1.389 5.079 -8.467 1.00 81.50 78 GLN A C 1
ATOM 620 O O . GLN A 1 78 ? 1.521 3.876 -8.264 1.00 81.50 78 GLN A O 1
ATOM 625 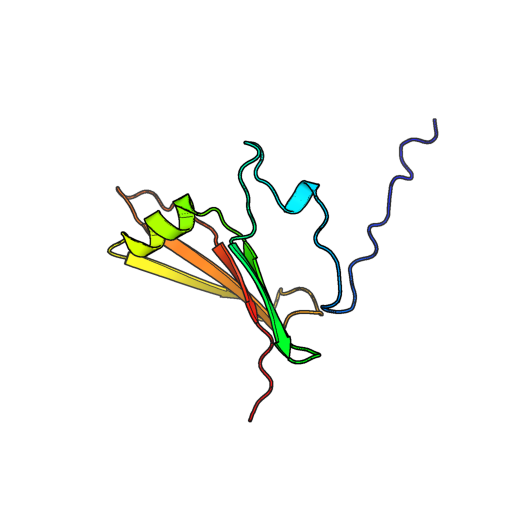N N . VAL A 1 79 ? 1.303 5.976 -7.486 1.00 85.19 79 VAL A N 1
ATOM 626 C CA . VAL A 1 79 ? 0.994 5.618 -6.100 1.00 85.19 79 VAL A CA 1
ATOM 627 C C . VAL A 1 79 ? -0.399 6.141 -5.767 1.00 85.19 79 VAL A C 1
ATOM 629 O O . VAL A 1 79 ? -0.655 7.336 -5.910 1.00 85.19 79 VAL A O 1
ATOM 632 N N . TYR A 1 80 ? -1.292 5.258 -5.330 1.00 85.06 80 TYR A N 1
ATOM 633 C CA . TYR A 1 80 ? -2.652 5.598 -4.906 1.00 85.06 80 TYR A CA 1
ATOM 634 C C . TYR A 1 80 ? -2.801 5.430 -3.401 1.00 85.06 80 TYR A C 1
ATOM 636 O O . TYR A 1 80 ? -2.232 4.495 -2.848 1.00 85.06 80 TYR A O 1
ATOM 644 N N . THR A 1 81 ? -3.584 6.287 -2.756 1.00 86.31 81 THR A N 1
ATOM 645 C CA . THR A 1 81 ? -3.928 6.208 -1.339 1.00 86.31 81 THR A CA 1
ATOM 646 C C . THR A 1 81 ? -5.436 6.185 -1.143 1.00 86.31 81 THR A C 1
ATOM 648 O O . THR A 1 81 ? -6.141 7.036 -1.680 1.00 86.31 81 THR A O 1
ATOM 651 N N . LEU A 1 82 ? -5.934 5.211 -0.379 1.00 87.44 82 LEU A N 1
ATOM 652 C CA . LEU A 1 82 ? -7.322 5.189 0.095 1.00 87.44 82 LEU A CA 1
ATOM 653 C C . LEU A 1 82 ? -7.373 5.508 1.584 1.00 87.44 82 LEU A C 1
ATOM 655 O O . LEU A 1 82 ? -6.594 4.941 2.355 1.00 87.44 82 LEU A O 1
ATOM 659 N N . HIS A 1 83 ? -8.336 6.346 1.961 1.00 84.81 83 HIS A N 1
ATOM 660 C CA . HIS A 1 83 ? -8.604 6.763 3.332 1.00 84.81 83 HIS A CA 1
ATOM 661 C C . HIS A 1 83 ? -10.081 6.521 3.640 1.00 84.81 83 HIS A C 1
ATOM 663 O O . HIS A 1 83 ? -10.952 6.934 2.877 1.00 84.81 83 HIS A O 1
ATOM 669 N N . SER A 1 84 ? -10.378 5.875 4.763 1.00 83.31 84 SER A N 1
ATOM 670 C CA . SER A 1 84 ? -11.744 5.774 5.287 1.00 83.31 84 SER A CA 1
ATOM 671 C C . SER A 1 84 ? -11.953 6.786 6.405 1.00 83.31 84 SER A C 1
ATOM 673 O O . SER A 1 84 ? -11.097 6.911 7.287 1.00 83.31 84 SER A O 1
ATOM 675 N N . ILE A 1 85 ? -13.102 7.458 6.414 1.00 77.25 85 ILE A N 1
ATOM 676 C CA . ILE A 1 85 ? -13.498 8.321 7.531 1.00 77.25 85 ILE A CA 1
ATOM 677 C C . ILE A 1 85 ? -14.385 7.515 8.478 1.00 77.25 85 ILE A C 1
ATOM 679 O O . ILE A 1 85 ? -15.378 6.913 8.063 1.00 77.25 85 ILE A O 1
ATOM 683 N N . LYS A 1 86 ? -14.031 7.504 9.767 1.00 69.00 86 LYS A N 1
ATOM 684 C CA . LYS A 1 86 ? -14.858 6.912 10.824 1.00 69.00 86 LYS A CA 1
ATOM 685 C C . LYS A 1 86 ? -14.741 7.755 12.092 1.00 69.00 86 LYS A C 1
ATOM 687 O O . LYS A 1 86 ? -13.631 8.033 12.534 1.00 69.00 86 LYS A O 1
ATOM 692 N N . PHE A 1 87 ? -15.875 8.169 12.663 1.00 65.56 87 PHE A N 1
ATOM 693 C CA . PHE A 1 87 ? -15.938 9.042 13.850 1.00 65.56 87 PHE A CA 1
ATOM 694 C C . PHE A 1 87 ? -15.116 10.343 13.721 1.00 65.56 87 PHE A C 1
ATOM 696 O O . PHE A 1 87 ? -14.384 10.702 14.637 1.00 65.56 87 PHE A O 1
ATOM 703 N N . GLU A 1 88 ? -15.186 11.012 12.565 1.00 59.75 88 GLU A N 1
ATOM 704 C CA . GLU A 1 88 ? -14.427 12.245 12.259 1.00 59.75 88 GLU A CA 1
ATOM 705 C C . GLU A 1 88 ? -12.890 12.113 12.315 1.00 59.75 88 GLU A C 1
ATOM 707 O O . GLU A 1 88 ? -12.171 13.101 12.188 1.00 59.75 88 GLU A O 1
ATOM 712 N N . GLN A 1 89 ? -12.358 10.893 12.436 1.00 56.53 89 GLN A N 1
ATOM 713 C CA . GLN A 1 89 ? -10.927 10.620 12.340 1.00 56.53 89 GLN A CA 1
ATOM 714 C C . GLN A 1 89 ? -10.597 9.996 10.983 1.00 56.53 89 GLN A C 1
ATOM 716 O O . GLN A 1 89 ? -11.214 9.013 10.559 1.00 56.53 89 GLN A O 1
ATOM 721 N N . CYS A 1 90 ? -9.596 10.566 10.307 1.00 53.25 90 CYS A N 1
ATOM 722 C CA . CYS A 1 90 ? -9.039 10.005 9.083 1.00 53.25 90 CYS A CA 1
ATOM 723 C C . CYS A 1 90 ? -8.023 8.925 9.471 1.00 53.25 90 CYS A C 1
ATOM 725 O O . CYS A 1 90 ? -6.910 9.227 9.898 1.00 53.25 90 CYS A O 1
ATOM 727 N N . ASN A 1 91 ? -8.431 7.662 9.380 1.00 56.38 91 ASN A N 1
ATOM 728 C CA . ASN A 1 91 ? -7.573 6.518 9.654 1.00 56.38 91 ASN A CA 1
ATOM 729 C C . ASN A 1 91 ? -7.444 5.714 8.363 1.00 56.38 91 ASN A C 1
ATOM 731 O O . ASN A 1 91 ? -8.315 4.884 8.123 1.00 56.38 91 ASN A O 1
ATOM 735 N N . LEU A 1 92 ? -6.411 5.977 7.546 1.00 55.62 92 LEU A N 1
ATOM 736 C CA . LEU A 1 92 ? -5.704 5.019 6.665 1.00 55.62 92 LEU A CA 1
ATOM 737 C C . LEU A 1 92 ? -4.901 5.725 5.578 1.00 55.62 92 LEU A C 1
ATOM 739 O O . LEU A 1 92 ? -5.461 6.562 4.901 1.00 55.62 92 LEU A O 1
ATOM 743 N N . SER A 1 93 ? -3.705 5.223 5.270 1.00 50.25 93 SER A N 1
ATOM 744 C CA . SER A 1 93 ? -3.113 5.356 3.932 1.00 50.25 93 SER A CA 1
ATOM 745 C C . SER A 1 93 ? -2.906 3.950 3.367 1.00 50.25 93 SER A C 1
ATOM 747 O O . SER A 1 93 ? -1.975 3.259 3.775 1.00 50.25 93 SER A O 1
ATOM 749 N N . ILE A 1 94 ? -3.784 3.494 2.472 1.00 54.41 94 ILE A N 1
ATOM 750 C CA . ILE A 1 94 ? -3.584 2.239 1.724 1.00 54.41 94 ILE A CA 1
ATOM 751 C C . ILE A 1 94 ? -2.825 2.551 0.441 1.00 54.41 94 ILE A C 1
ATOM 753 O O . ILE A 1 94 ? -3.390 3.219 -0.410 1.00 54.41 94 ILE A O 1
ATOM 757 N N . PHE A 1 95 ? -1.611 2.036 0.255 1.00 54.56 95 PHE A N 1
ATOM 758 C CA . PHE A 1 95 ? -0.834 2.289 -0.962 1.00 54.56 95 PHE A CA 1
ATOM 759 C C . PHE A 1 95 ? -1.164 1.273 -2.064 1.00 54.56 95 PHE A C 1
ATOM 761 O O . PHE A 1 95 ? -1.005 0.070 -1.848 1.00 54.56 95 PHE A O 1
ATOM 768 N N . PHE A 1 96 ? -1.563 1.752 -3.246 1.00 58.03 96 PHE A N 1
ATOM 769 C CA . PHE A 1 96 ? -1.607 0.959 -4.479 1.00 58.03 96 PHE A CA 1
ATOM 770 C C . PHE A 1 96 ? -0.528 1.428 -5.429 1.00 58.03 96 PHE A C 1
ATOM 772 O O . PHE A 1 96 ? -0.214 2.616 -5.486 1.00 58.03 96 PHE A O 1
ATOM 779 N N . SER A 1 97 ? -0.051 0.502 -6.245 1.00 48.75 97 SER A N 1
ATOM 780 C CA . SER A 1 97 ? 0.679 0.842 -7.445 1.00 48.75 97 SER A CA 1
ATOM 781 C C . SER A 1 97 ? 0.098 0.127 -8.659 1.00 48.75 97 SER A C 1
ATOM 783 O O . SER A 1 97 ? -0.215 -1.062 -8.588 1.00 48.75 97 SER A O 1
ATOM 785 N N . PHE A 1 98 ? -0.054 0.867 -9.756 1.00 53.81 98 PHE A N 1
ATOM 786 C CA . PHE A 1 98 ? -0.486 0.361 -11.054 1.00 53.81 98 PHE A CA 1
ATOM 787 C C . PHE A 1 98 ? 0.598 0.603 -12.100 1.00 53.81 98 PHE A C 1
ATOM 789 O O . PHE A 1 98 ? 1.400 1.529 -11.980 1.00 53.81 98 PHE A O 1
ATOM 796 N N . THR A 1 99 ? 0.559 -0.206 -13.158 1.00 42.19 99 THR A N 1
ATOM 797 C CA . THR A 1 99 ? 1.187 0.131 -14.434 1.00 42.19 99 THR A CA 1
ATOM 798 C C . THR A 1 99 ? 0.113 0.100 -15.511 1.00 42.19 99 THR A C 1
ATOM 800 O O . THR A 1 99 ? -0.494 -0.949 -15.724 1.00 42.19 99 THR A O 1
ATOM 803 N N . TYR A 1 100 ? -0.163 1.230 -16.159 1.00 39.62 100 TYR A N 1
ATOM 804 C CA . TYR A 1 100 ? -1.140 1.363 -17.238 1.00 39.62 100 TYR A CA 1
ATOM 805 C C . TYR A 1 100 ? -0.383 1.423 -18.567 1.00 39.62 100 TYR A C 1
ATOM 807 O O . TYR A 1 100 ? 0.440 2.302 -18.794 1.00 39.62 100 TYR A O 1
ATOM 815 N N . THR A 1 101 ? -0.662 0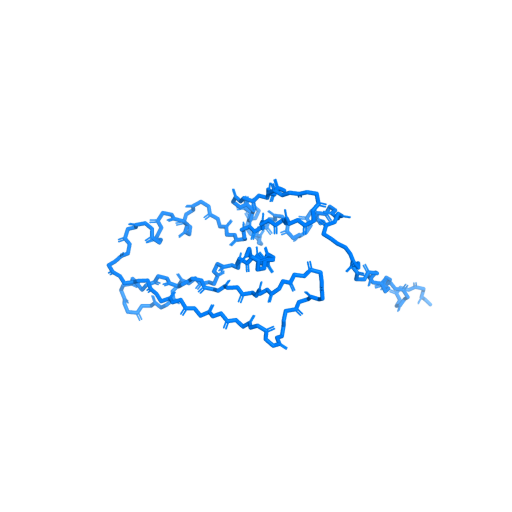.498 -19.482 1.00 33.72 101 THR A N 1
ATOM 816 C CA . THR A 1 101 ? -0.277 0.665 -20.889 1.00 33.72 101 THR A CA 1
ATOM 817 C C . THR A 1 101 ? -1.557 0.938 -21.659 1.00 33.72 101 THR A C 1
ATOM 819 O O . THR A 1 101 ? -2.494 0.148 -21.564 1.00 33.72 101 THR A O 1
ATOM 822 N N . TYR A 1 102 ? -1.612 2.083 -22.345 1.00 34.47 102 TYR A N 1
ATOM 823 C CA . TYR A 1 102 ? -2.688 2.438 -23.270 1.00 34.47 102 TYR A CA 1
ATOM 824 C C . TYR A 1 102 ? -2.994 1.242 -24.189 1.00 34.47 102 TYR A C 1
ATOM 826 O O . TYR A 1 102 ? -2.069 0.679 -24.780 1.00 34.47 102 TYR A O 1
ATOM 834 N N . ILE A 1 103 ? -4.269 0.848 -24.254 1.00 38.66 103 ILE A N 1
ATOM 835 C CA . ILE A 1 103 ? -4.811 0.001 -25.326 1.00 38.66 103 ILE A CA 1
ATOM 836 C C . ILE A 1 103 ? -5.224 0.934 -26.460 1.00 38.66 103 ILE A C 1
ATOM 838 O O . ILE A 1 103 ? -5.833 1.979 -26.132 1.00 38.66 103 ILE A O 1
#

pLDDT: mean 75.48, std 17.73, range [33.72, 93.06]

Radius of gyration: 16.13 Å; Cα contacts (8 Å, |Δi|>4): 160; chains: 1; bounding box: 54×23×41 Å

Foldseek 3Di:
DPPPVPDPDPDDPAPPDDDDPVQQADPVRAGQWPDWDDPDPLKIKTKGGGPVQVVLVVPAPDKDKDKDQPDDDNNFRIWIFIWGDDPNDTDGGITITTDDDDD

Nearest PDB structures (foldseek):
  4v8p-assembly4_HH  TM=3.284E-01  e=1.479E+00  Tetrahymena thermophila
  5xxb-assembly1_e  TM=3.568E-01  e=2.740E+00  Toxoplasma gondii
  6tek-assembly1_B  TM=3.230E-01  e=2.740E+00  Mycolicibacterium thermoresistibile
  1epb-assembly1_A  TM=3.505E-01  e=8.404E+00  Rattus norvegicus
  6z2c-assembly3_C  TM=3.430E-01  e=8.888E+00  Homo sapiens

Secondary structure (DSSP, 8-state):
-GGG--------SSS--PPPGGGTB-TT--B-EEEEEEEETTEEEEEE--HHHHHHHHT-S-EEEEEESTTS-TT-SEEEEEEEEETTEEEEEEEEEE-----

Sequence (103 aa):
SAFNKARRAVTPTTQLFDIPDPFSSTLRNDNFIVLDKMITRRQRIILFGTVEQLKMLFSSDVVLMDGTFSSCPVMFDQVYTLHSIKFEQCNLSIFFSFTYTYI